Protein AF-A0A9W8HW62-F1 (afdb_monomer_lite)

Sequence (170 aa):
RRRWINSTIHNLLELLLVRDLCGTFCCSMHFLVLMDLLGNVILPSSVVFCYYLIVARCFGEPVALPLLLMALTFVLQGAMILVTTQRIGYIYWMLIYILAIPVWNLLMPLYAFWRFDDFSWGRTRPSDPALSKAAFITDDERLALEPIPLKRWRDWVRGNPAGLPPQPQS

Organism: NCBI:txid2761395

Radius of gyration: 28.01 Å; chains: 1; bounding box: 45×55×81 Å

Foldseek 3Di:
DLVVVLVLLVVLVVVLVDPPFDDDPPGTPNVVSVVVNVVVVVLQVVVVVLVVLVVCVVVPDPSVVVNVVVVVVVVVVVVVVVVVDPDPVVVVVVVVVVVCVCVVRHVVVVVSVVCVPVCVVVCPDDPPPVCVVVPPCPVVNVVVPDPPPPQDPVNVCVVCVPPDDDDDDD

Structure (mmCIF, N/CA/C/O backbone):
data_AF-A0A9W8HW62-F1
#
_entry.id   AF-A0A9W8HW62-F1
#
loop_
_atom_site.group_PDB
_atom_site.id
_atom_site.type_symbol
_atom_site.label_atom_id
_atom_site.label_alt_id
_atom_site.label_comp_id
_atom_site.label_asym_id
_atom_site.label_entity_id
_atom_site.label_seq_id
_atom_site.pdbx_PDB_ins_code
_atom_site.Cartn_x
_atom_site.Cartn_y
_atom_site.Cartn_z
_atom_site.occupancy
_atom_site.B_iso_or_equiv
_atom_site.auth_seq_id
_atom_site.auth_comp_id
_atom_site.auth_asym_id
_atom_site.auth_atom_id
_atom_site.pdbx_PDB_model_num
ATOM 1 N N . ARG A 1 1 ? -3.350 -4.838 -16.556 1.00 58.00 1 ARG A N 1
ATOM 2 C CA . ARG A 1 1 ? -3.088 -4.392 -15.165 1.00 58.00 1 ARG A CA 1
ATOM 3 C C . ARG A 1 1 ? -2.334 -5.444 -14.333 1.00 58.00 1 ARG A C 1
ATOM 5 O O . ARG A 1 1 ? -1.263 -5.130 -13.858 1.00 58.00 1 ARG A O 1
ATOM 12 N N . ARG A 1 2 ? -2.769 -6.715 -14.274 1.00 55.25 2 ARG A N 1
ATOM 13 C CA . ARG A 1 2 ? -2.006 -7.805 -13.607 1.00 55.25 2 ARG A CA 1
ATOM 14 C C . ARG A 1 2 ? -0.559 -7.995 -14.113 1.00 55.25 2 ARG A C 1
ATOM 16 O O . ARG A 1 2 ? 0.347 -8.222 -13.328 1.00 55.25 2 ARG A O 1
ATOM 23 N N . ARG A 1 3 ? -0.335 -7.828 -15.422 1.00 64.69 3 ARG A N 1
ATOM 24 C CA . ARG A 1 3 ? 0.986 -7.967 -16.061 1.00 64.69 3 ARG A CA 1
ATOM 25 C C . ARG A 1 3 ? 2.056 -7.002 -15.565 1.00 64.69 3 ARG A C 1
ATOM 27 O O . ARG A 1 3 ? 3.190 -7.423 -15.419 1.00 64.69 3 ARG A O 1
ATOM 34 N N . TRP A 1 4 ? 1.718 -5.728 -15.351 1.00 58.12 4 TRP A N 1
ATOM 35 C CA . TRP A 1 4 ? 2.734 -4.756 -14.946 1.00 58.12 4 TRP A CA 1
ATOM 36 C C . TRP A 1 4 ? 3.163 -4.997 -13.507 1.00 58.12 4 TRP A C 1
ATOM 38 O O . TRP A 1 4 ? 4.345 -4.914 -13.257 1.00 58.12 4 TRP A O 1
ATOM 48 N N . ILE A 1 5 ? 2.257 -5.420 -12.617 1.00 66.25 5 ILE A N 1
ATOM 49 C CA . ILE A 1 5 ? 2.599 -5.785 -11.232 1.00 66.25 5 ILE A CA 1
ATOM 50 C C . ILE A 1 5 ? 3.569 -6.973 -11.210 1.00 66.25 5 ILE A C 1
ATOM 52 O O . ILE A 1 5 ? 4.606 -6.902 -10.557 1.00 66.25 5 ILE A O 1
ATOM 56 N N . ASN A 1 6 ? 3.274 -8.038 -11.969 1.00 67.06 6 ASN A N 1
ATOM 57 C CA . ASN A 1 6 ? 4.187 -9.181 -12.063 1.00 67.06 6 ASN A CA 1
ATOM 58 C C . ASN A 1 6 ? 5.535 -8.771 -12.682 1.00 67.06 6 ASN A C 1
ATOM 60 O O . ASN A 1 6 ? 6.592 -9.153 -12.194 1.00 67.06 6 ASN A O 1
ATOM 64 N N . SER A 1 7 ? 5.504 -7.916 -13.709 1.00 71.38 7 SER A N 1
ATOM 65 C CA . SER A 1 7 ? 6.720 -7.381 -14.318 1.00 71.38 7 SER A CA 1
ATOM 66 C C . SER A 1 7 ? 7.495 -6.457 -13.376 1.00 71.38 7 SER A C 1
ATOM 68 O O . SER A 1 7 ? 8.707 -6.446 -13.471 1.00 71.38 7 SER A O 1
ATOM 70 N N . THR A 1 8 ? 6.853 -5.714 -12.464 1.00 74.50 8 THR A N 1
ATOM 71 C CA . THR A 1 8 ? 7.522 -4.869 -11.460 1.00 74.50 8 THR A CA 1
ATOM 72 C C . THR A 1 8 ? 8.266 -5.735 -10.452 1.00 74.50 8 THR A C 1
ATOM 74 O O . THR A 1 8 ? 9.446 -5.501 -10.230 1.00 74.50 8 THR A O 1
ATOM 77 N N . ILE A 1 9 ? 7.623 -6.765 -9.892 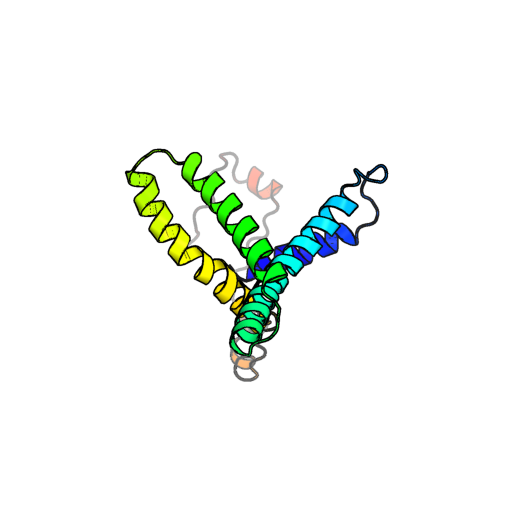1.00 76.75 9 ILE A N 1
ATOM 78 C CA . ILE A 1 9 ? 8.274 -7.664 -8.926 1.00 76.75 9 ILE A CA 1
ATOM 79 C C . ILE A 1 9 ? 9.414 -8.434 -9.600 1.00 76.75 9 ILE A C 1
ATOM 81 O O . ILE A 1 9 ? 10.519 -8.456 -9.069 1.00 76.75 9 ILE A O 1
ATOM 85 N N . HIS A 1 10 ? 9.178 -9.004 -10.786 1.00 76.06 10 HIS A N 1
ATOM 86 C CA . HIS A 1 10 ? 10.213 -9.714 -11.541 1.00 76.06 10 HIS A CA 1
ATOM 87 C C . HIS A 1 10 ? 11.377 -8.790 -11.928 1.00 76.06 10 HIS A C 1
ATOM 89 O O . HIS A 1 10 ? 12.528 -9.162 -11.755 1.00 76.06 10 HIS A O 1
ATOM 95 N N . ASN A 1 11 ? 11.094 -7.570 -12.393 1.00 80.62 11 ASN A N 1
ATOM 96 C CA . ASN A 1 11 ? 12.116 -6.592 -12.775 1.00 80.62 11 ASN A CA 1
ATOM 97 C C . ASN A 1 11 ? 12.928 -6.099 -11.572 1.00 80.62 11 ASN A C 1
ATOM 99 O O . ASN A 1 11 ? 14.147 -6.024 -11.647 1.00 80.62 11 ASN A O 1
ATOM 103 N N . LEU A 1 12 ? 12.277 -5.778 -10.450 1.00 79.62 12 LEU A N 1
ATOM 104 C CA . LEU A 1 12 ? 12.979 -5.367 -9.231 1.00 79.62 12 LEU A CA 1
ATOM 105 C C . LEU A 1 12 ? 13.813 -6.519 -8.654 1.00 79.62 12 LEU A C 1
ATOM 107 O O . LEU A 1 12 ? 14.926 -6.284 -8.190 1.00 79.62 12 LEU A O 1
ATOM 111 N N . LEU A 1 13 ? 13.317 -7.759 -8.727 1.00 79.44 13 LEU A N 1
ATOM 112 C CA . LEU A 1 13 ? 14.057 -8.946 -8.301 1.00 79.44 13 LEU A CA 1
ATOM 113 C C . LEU A 1 13 ? 15.265 -9.219 -9.207 1.00 79.44 13 LEU A C 1
ATOM 115 O O . LEU A 1 13 ? 16.346 -9.503 -8.702 1.00 79.44 13 LEU A O 1
ATOM 119 N N . GLU A 1 14 ? 15.105 -9.094 -10.524 1.00 81.75 14 GLU A N 1
ATOM 120 C CA . GLU A 1 14 ? 16.187 -9.241 -11.503 1.00 81.75 14 GLU A CA 1
ATOM 121 C C . GLU A 1 14 ? 17.271 -8.172 -11.294 1.00 81.75 14 GLU A C 1
ATOM 123 O O . GLU A 1 14 ? 18.453 -8.503 -11.206 1.00 81.75 14 GLU A O 1
ATOM 128 N N . LEU A 1 15 ? 16.878 -6.911 -11.080 1.00 77.25 15 LEU A N 1
ATOM 129 C CA . LEU A 1 15 ? 17.791 -5.810 -10.745 1.00 77.25 15 LEU A CA 1
ATOM 130 C C . LEU A 1 15 ? 18.509 -6.008 -9.401 1.00 77.25 15 LEU A C 1
ATOM 132 O O . LEU A 1 15 ? 19.655 -5.588 -9.251 1.00 77.25 15 LEU A O 1
ATOM 136 N N . LEU A 1 16 ? 17.862 -6.660 -8.431 1.00 78.50 16 LEU A N 1
ATOM 137 C CA . LEU A 1 16 ? 18.476 -7.016 -7.152 1.00 78.50 16 LEU A CA 1
ATOM 138 C C . LEU A 1 16 ? 19.505 -8.150 -7.295 1.00 78.50 16 LEU A C 1
ATOM 140 O O . LEU A 1 16 ? 20.490 -8.181 -6.559 1.00 78.50 16 LEU A O 1
ATOM 144 N N . LEU A 1 17 ? 19.290 -9.067 -8.242 1.00 77.94 17 LEU A N 1
ATOM 145 C CA . LEU A 1 17 ? 20.146 -10.233 -8.484 1.00 77.94 17 LEU A CA 1
ATOM 146 C C . LEU A 1 17 ? 21.374 -9.913 -9.357 1.00 77.94 17 LEU A C 1
ATOM 148 O O . LEU A 1 17 ? 22.384 -10.617 -9.280 1.00 77.94 17 LEU A O 1
ATOM 152 N N . VAL A 1 18 ? 21.322 -8.841 -10.155 1.00 81.69 18 VAL A N 1
ATOM 153 C CA . VAL A 1 18 ? 22.466 -8.339 -10.933 1.00 81.69 18 VAL A CA 1
ATOM 154 C C . VAL A 1 18 ? 23.499 -7.712 -9.993 1.00 81.69 18 VAL A C 1
ATOM 156 O O . VAL A 1 18 ? 23.224 -6.726 -9.321 1.00 81.69 18 VAL A O 1
ATOM 159 N N . ARG A 1 19 ? 24.714 -8.272 -9.950 1.00 60.22 19 ARG A N 1
ATOM 160 C CA . ARG A 1 19 ? 25.783 -7.889 -9.001 1.00 60.22 19 ARG A CA 1
ATOM 161 C C . ARG A 1 19 ? 26.616 -6.667 -9.414 1.00 60.22 19 ARG A C 1
ATOM 163 O O . ARG A 1 19 ? 27.395 -6.189 -8.598 1.00 60.22 19 ARG A O 1
ATOM 170 N N . ASP A 1 20 ? 26.420 -6.138 -10.622 1.00 66.44 20 ASP A N 1
ATOM 171 C CA . ASP A 1 20 ? 27.255 -5.078 -11.214 1.00 66.44 20 ASP A CA 1
ATOM 172 C C . ASP A 1 20 ? 26.632 -3.668 -11.134 1.00 66.44 20 ASP A C 1
ATOM 174 O O . ASP A 1 20 ? 26.751 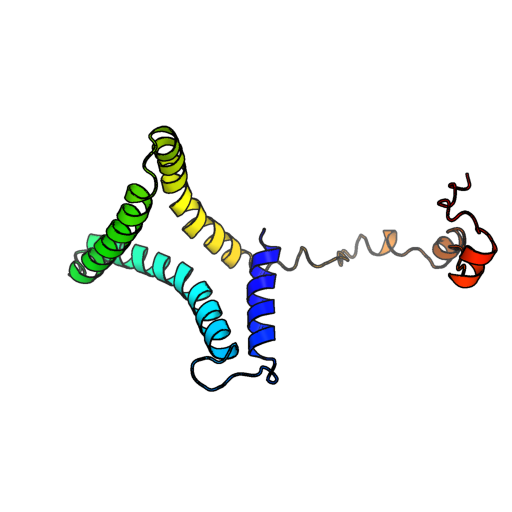-2.879 -12.072 1.00 66.44 20 ASP A O 1
ATOM 178 N N . LEU A 1 21 ? 25.953 -3.311 -10.035 1.00 67.25 21 LEU A N 1
ATOM 179 C CA . LEU A 1 21 ? 25.540 -1.912 -9.831 1.00 67.25 21 LEU A CA 1
ATOM 180 C C . LEU A 1 21 ? 26.590 -1.159 -9.012 1.00 67.25 21 LEU A C 1
ATOM 182 O O . LEU A 1 21 ? 27.064 -1.613 -7.971 1.00 67.25 21 LEU A O 1
ATOM 186 N N . CYS A 1 22 ? 26.922 0.039 -9.487 1.00 68.06 22 CYS A N 1
ATOM 187 C CA . CYS A 1 22 ? 27.798 0.965 -8.788 1.00 68.06 22 CYS A CA 1
ATOM 188 C C . CYS A 1 22 ? 27.061 1.563 -7.581 1.00 68.06 22 CYS A C 1
ATOM 190 O O . CYS A 1 22 ? 26.015 2.195 -7.735 1.00 68.06 22 CYS A O 1
ATOM 192 N N . GLY A 1 23 ? 27.602 1.380 -6.376 1.00 63.53 23 GLY A N 1
ATOM 193 C CA . GLY A 1 23 ? 27.028 1.965 -5.170 1.00 63.53 23 GLY A CA 1
ATOM 194 C C . GLY A 1 23 ? 27.934 1.835 -3.951 1.00 63.53 23 GLY A C 1
ATOM 195 O O . GLY A 1 23 ? 28.363 0.742 -3.590 1.00 63.53 23 GLY A O 1
ATOM 196 N N . THR A 1 24 ? 28.207 2.956 -3.287 1.00 63.56 24 THR A N 1
ATOM 197 C CA . THR A 1 24 ? 28.890 3.005 -1.991 1.00 63.56 24 THR A CA 1
ATOM 198 C C . THR A 1 24 ? 27.885 2.739 -0.861 1.00 63.56 24 THR A C 1
ATOM 200 O O . THR A 1 24 ? 27.013 3.555 -0.572 1.00 63.56 24 THR A O 1
ATOM 203 N N . PHE A 1 25 ? 28.005 1.576 -0.214 1.00 63.12 25 PHE A N 1
ATOM 204 C CA . PHE A 1 25 ? 27.328 1.197 1.040 1.00 63.12 25 PHE A CA 1
ATOM 205 C C . PHE A 1 25 ? 25.833 1.615 1.148 1.00 63.12 25 PHE A C 1
ATOM 207 O O . PHE A 1 25 ? 25.014 1.121 0.375 1.00 63.12 25 PHE A O 1
ATOM 214 N N . CYS A 1 26 ? 25.456 2.504 2.086 1.00 57.38 26 CYS A N 1
ATOM 215 C CA . CYS A 1 26 ? 24.061 2.881 2.398 1.00 57.38 26 CYS A CA 1
ATOM 216 C C . CYS A 1 26 ? 23.318 3.640 1.288 1.00 57.38 26 CYS A C 1
ATOM 218 O O . CYS A 1 26 ? 22.092 3.701 1.318 1.00 57.38 26 CYS A O 1
ATOM 220 N N . CYS A 1 27 ? 24.034 4.217 0.323 1.00 64.75 27 CYS A N 1
ATOM 221 C CA . CYS A 1 27 ? 23.434 4.896 -0.827 1.00 64.75 27 CYS A CA 1
ATOM 222 C C . CYS A 1 27 ? 23.503 4.025 -2.088 1.00 64.75 27 CYS A C 1
ATOM 224 O O . CYS A 1 27 ? 23.407 4.538 -3.202 1.00 64.75 27 CYS A O 1
ATOM 226 N N . SER A 1 28 ? 23.710 2.713 -1.931 1.00 79.88 28 SER A N 1
ATOM 227 C CA . SER A 1 28 ? 23.702 1.798 -3.062 1.00 79.88 28 SER A CA 1
ATOM 228 C C . SER A 1 28 ? 22.296 1.671 -3.635 1.00 79.88 28 SER A C 1
ATOM 230 O O . SER A 1 28 ? 21.315 1.466 -2.913 1.00 79.88 28 SER A O 1
ATOM 232 N N . MET A 1 29 ? 22.216 1.735 -4.960 1.00 81.00 29 MET A N 1
ATOM 233 C CA . MET A 1 29 ? 20.989 1.506 -5.714 1.00 81.00 29 MET A CA 1
ATOM 234 C C . MET A 1 29 ? 20.354 0.150 -5.358 1.00 81.00 29 MET A C 1
ATOM 236 O O . MET A 1 29 ? 19.133 0.049 -5.297 1.00 81.00 29 MET A O 1
ATOM 240 N N . HIS A 1 30 ? 21.157 -0.860 -4.998 1.00 79.56 30 HIS A N 1
ATOM 241 C CA . HIS A 1 30 ? 20.660 -2.153 -4.514 1.00 79.56 30 HIS A CA 1
ATOM 242 C C . HIS A 1 30 ? 19.888 -2.079 -3.195 1.00 79.56 30 HIS A C 1
ATOM 244 O O . HIS A 1 30 ? 18.887 -2.776 -3.048 1.00 79.56 30 HIS A O 1
ATOM 250 N N . PHE A 1 31 ? 20.316 -1.249 -2.238 1.00 81.19 31 PHE A N 1
ATOM 251 C CA . PHE A 1 31 ? 19.625 -1.118 -0.949 1.00 81.19 31 PHE A CA 1
ATOM 252 C C . PHE A 1 31 ? 18.265 -0.432 -1.117 1.00 81.19 31 PHE A C 1
ATOM 254 O O . PHE A 1 31 ? 17.276 -0.866 -0.527 1.00 81.19 31 PHE A O 1
ATOM 261 N N . LEU A 1 32 ? 18.199 0.591 -1.975 1.00 84.19 32 LEU A N 1
ATOM 262 C CA . LEU A 1 32 ? 16.943 1.256 -2.325 1.00 84.19 32 LEU A CA 1
ATOM 263 C C . LEU A 1 32 ? 15.983 0.299 -3.045 1.00 84.19 32 LEU A C 1
ATOM 265 O O . LEU A 1 32 ? 14.810 0.248 -2.687 1.00 84.19 32 LEU A O 1
ATOM 269 N N . VAL A 1 33 ? 16.480 -0.506 -3.993 1.00 84.94 33 VAL A N 1
ATOM 270 C CA . VAL A 1 33 ? 15.677 -1.526 -4.696 1.00 84.94 33 VAL A CA 1
ATOM 271 C C . VAL A 1 33 ? 15.177 -2.612 -3.734 1.00 84.94 33 VAL A C 1
ATOM 273 O O . VAL A 1 33 ? 14.019 -3.015 -3.824 1.00 84.94 33 VAL A O 1
ATOM 276 N N . LEU A 1 34 ? 15.998 -3.052 -2.773 1.00 83.56 34 LEU A N 1
ATOM 277 C CA . LEU A 1 34 ? 15.571 -3.992 -1.729 1.00 83.56 34 LEU A CA 1
ATOM 278 C C . LEU A 1 34 ? 14.474 -3.392 -0.838 1.00 83.56 34 LEU A C 1
ATOM 280 O O . LEU A 1 34 ? 13.473 -4.057 -0.575 1.00 83.56 34 LEU A O 1
ATOM 284 N N . MET A 1 35 ? 14.646 -2.152 -0.372 1.00 86.00 35 MET A N 1
ATOM 285 C CA . MET A 1 35 ? 13.638 -1.459 0.439 1.00 86.00 35 MET A CA 1
ATOM 286 C C . MET A 1 35 ? 12.325 -1.258 -0.320 1.00 86.00 35 MET A C 1
ATOM 288 O O . MET A 1 35 ? 11.257 -1.427 0.263 1.00 86.00 35 MET A O 1
ATOM 292 N N . ASP A 1 36 ? 12.391 -0.970 -1.619 1.00 85.69 36 ASP A N 1
ATOM 293 C CA . ASP A 1 36 ? 11.209 -0.842 -2.471 1.00 85.69 36 ASP A CA 1
ATOM 294 C C . ASP A 1 36 ? 10.496 -2.193 -2.669 1.00 85.69 36 ASP A C 1
ATOM 296 O O . ASP A 1 36 ? 9.270 -2.291 -2.553 1.00 85.69 36 ASP A O 1
ATOM 300 N N . LEU A 1 37 ? 11.251 -3.281 -2.863 1.00 84.50 37 LEU A N 1
ATOM 301 C CA . LEU A 1 37 ? 10.689 -4.633 -2.923 1.00 84.50 37 LEU A CA 1
ATOM 302 C C . LEU A 1 37 ? 10.002 -5.015 -1.601 1.00 84.50 37 LEU A C 1
ATOM 304 O O . LEU A 1 37 ? 8.877 -5.519 -1.612 1.00 84.50 37 LEU A O 1
ATOM 308 N N . LEU A 1 38 ? 10.644 -4.731 -0.463 1.00 85.88 38 LEU A N 1
ATOM 309 C CA . LEU A 1 38 ? 10.061 -4.943 0.863 1.00 85.88 38 LEU A CA 1
ATOM 310 C C . LEU A 1 38 ? 8.801 -4.094 1.060 1.00 85.88 38 LEU A C 1
ATOM 312 O O . LEU A 1 38 ? 7.795 -4.616 1.533 1.00 85.88 38 LEU A O 1
ATOM 316 N N . GLY A 1 39 ? 8.809 -2.825 0.647 1.00 83.75 39 GLY A N 1
ATOM 317 C CA . GLY A 1 39 ? 7.650 -1.933 0.723 1.00 83.75 39 GLY A CA 1
ATOM 318 C C . GLY A 1 39 ? 6.425 -2.485 -0.011 1.00 83.75 39 GLY A C 1
ATOM 319 O O . GLY A 1 39 ? 5.317 -2.471 0.532 1.00 83.75 39 GLY A O 1
ATOM 320 N N . ASN A 1 40 ? 6.629 -3.069 -1.194 1.00 82.38 40 ASN A N 1
ATOM 321 C CA . ASN A 1 40 ? 5.561 -3.700 -1.974 1.00 82.38 40 ASN A CA 1
ATOM 322 C C . ASN A 1 40 ? 4.952 -4.940 -1.292 1.00 82.38 40 ASN A C 1
ATOM 324 O O . ASN A 1 40 ? 3.771 -5.227 -1.492 1.00 82.38 40 ASN A O 1
ATOM 328 N N . VAL A 1 41 ? 5.721 -5.658 -0.468 1.00 81.62 41 VAL A N 1
ATOM 329 C CA . VAL A 1 41 ? 5.236 -6.811 0.318 1.00 81.62 41 VAL A CA 1
ATOM 330 C C . VAL A 1 41 ? 4.618 -6.371 1.648 1.00 81.62 41 VAL A C 1
ATOM 332 O O . VAL A 1 41 ? 3.632 -6.951 2.109 1.00 81.62 41 VAL A O 1
ATOM 335 N N . ILE A 1 42 ? 5.165 -5.325 2.266 1.00 85.75 42 ILE A N 1
ATOM 336 C CA . ILE A 1 42 ? 4.689 -4.804 3.549 1.00 85.75 42 ILE A CA 1
ATOM 337 C C . ILE A 1 42 ? 3.295 -4.196 3.396 1.00 85.75 42 ILE A C 1
ATOM 339 O O . ILE A 1 42 ? 2.452 -4.453 4.250 1.00 85.75 42 ILE A O 1
ATOM 343 N N . LEU A 1 43 ? 3.011 -3.468 2.308 1.00 79.06 43 LEU A N 1
ATOM 344 C CA . LEU A 1 43 ? 1.699 -2.842 2.086 1.00 79.06 43 LEU A CA 1
ATOM 345 C C . LEU A 1 43 ? 0.508 -3.815 2.242 1.00 79.06 43 LEU A C 1
ATOM 347 O O . LEU A 1 43 ? -0.358 -3.549 3.078 1.00 79.06 43 LEU A O 1
ATOM 351 N N . PRO A 1 44 ? 0.428 -4.944 1.505 1.00 79.19 44 PRO A N 1
ATOM 352 C CA . PRO A 1 44 ? -0.668 -5.899 1.673 1.00 79.19 44 PRO A CA 1
ATOM 353 C C . PRO A 1 44 ? -0.641 -6.589 3.046 1.00 79.19 44 PRO A C 1
ATOM 355 O O . PRO A 1 44 ? -1.701 -6.855 3.613 1.00 79.19 44 PRO A O 1
ATOM 358 N N . SER A 1 45 ? 0.545 -6.824 3.619 1.00 83.19 45 SER A N 1
ATOM 359 C CA . SER A 1 45 ? 0.698 -7.401 4.963 1.00 83.19 45 SER A CA 1
ATOM 360 C C . SER A 1 45 ? 0.120 -6.491 6.059 1.00 83.19 45 SER A C 1
ATOM 362 O O . SER A 1 45 ? -0.633 -6.943 6.925 1.00 83.19 45 SER A O 1
ATOM 364 N N . SER A 1 46 ? 0.379 -5.181 5.984 1.00 84.12 46 SER A N 1
ATOM 365 C CA . SER A 1 46 ? -0.154 -4.191 6.926 1.00 84.12 46 SER A CA 1
ATOM 366 C C . SER A 1 46 ? -1.684 -4.146 6.923 1.00 84.12 46 SER A C 1
ATOM 368 O O . SER A 1 46 ? -2.294 -3.977 7.977 1.00 84.12 46 SER A O 1
ATOM 370 N N . VAL A 1 47 ? -2.321 -4.348 5.765 1.00 82.50 47 VAL A N 1
ATOM 371 C CA . VAL A 1 47 ? -3.788 -4.383 5.660 1.00 82.50 47 VAL A CA 1
ATOM 372 C C . VAL A 1 47 ? -4.375 -5.615 6.362 1.00 82.50 47 VAL A C 1
ATOM 374 O O . VAL A 1 47 ? -5.378 -5.497 7.067 1.00 82.50 47 VAL A O 1
ATOM 377 N N . VAL A 1 48 ? -3.733 -6.782 6.240 1.00 85.12 48 VAL A N 1
ATOM 378 C CA . VAL A 1 48 ? -4.148 -8.002 6.959 1.00 85.12 48 VAL A CA 1
ATOM 379 C C . VAL A 1 48 ? -4.015 -7.813 8.472 1.00 85.12 48 VAL A C 1
ATOM 381 O O . VAL A 1 48 ? -4.937 -8.142 9.220 1.00 85.12 48 VAL A O 1
ATOM 384 N N . PHE A 1 49 ? -2.905 -7.228 8.926 1.00 84.50 49 PHE A N 1
ATOM 385 C CA . PHE A 1 49 ? -2.683 -6.943 10.344 1.00 84.50 49 PHE A CA 1
ATOM 386 C C . PHE A 1 49 ? -3.699 -5.938 10.908 1.00 84.50 49 PHE A C 1
ATOM 388 O O . PHE A 1 49 ? -4.215 -6.127 12.010 1.00 84.50 49 PHE A O 1
ATOM 395 N N . CYS A 1 50 ? -4.051 -4.912 10.129 1.00 85.50 50 CYS A N 1
ATOM 396 C CA . CYS A 1 50 ? -5.105 -3.959 10.472 1.00 85.50 50 CYS A CA 1
ATOM 397 C C . CYS A 1 50 ? -6.444 -4.670 10.731 1.00 85.50 50 CYS A C 1
ATOM 399 O O . CYS A 1 50 ? -7.065 -4.461 11.774 1.00 85.50 50 CYS A O 1
ATOM 401 N N . TYR A 1 51 ? -6.851 -5.575 9.834 1.00 86.19 51 TYR A N 1
ATOM 402 C CA . TYR A 1 51 ? -8.078 -6.355 10.008 1.00 86.19 51 TYR A CA 1
ATOM 403 C C . TYR A 1 51 ? -8.015 -7.274 11.236 1.00 86.19 51 TYR A C 1
ATOM 405 O O . TYR A 1 51 ? -8.961 -7.321 12.023 1.00 86.19 51 TYR A O 1
ATOM 413 N N . TYR A 1 52 ? -6.881 -7.949 11.447 1.00 87.81 52 TYR A N 1
ATOM 414 C CA . TYR A 1 52 ? -6.667 -8.806 12.614 1.00 87.81 52 TYR A CA 1
ATOM 415 C C . TYR A 1 52 ? -6.838 -8.044 13.937 1.00 87.81 52 TYR A C 1
ATOM 417 O O . TYR A 1 52 ? -7.553 -8.511 14.822 1.00 87.81 52 TYR A O 1
ATOM 425 N N . LEU A 1 53 ? -6.246 -6.852 14.068 1.00 87.00 53 LEU A N 1
ATOM 426 C CA . LEU A 1 53 ? -6.363 -6.042 15.285 1.00 87.00 53 LEU A CA 1
ATOM 427 C C . LEU A 1 53 ? -7.796 -5.562 15.549 1.00 87.00 53 LEU A C 1
ATOM 429 O O . LEU A 1 53 ? -8.211 -5.500 16.706 1.00 87.00 53 LEU A O 1
ATOM 433 N N . ILE A 1 54 ? -8.561 -5.250 14.499 1.00 86.12 54 ILE A N 1
ATOM 434 C CA . ILE A 1 54 ? -9.980 -4.884 14.626 1.00 86.12 54 ILE A CA 1
ATOM 435 C C . ILE A 1 54 ? -10.778 -6.072 15.173 1.00 86.12 54 ILE A C 1
ATOM 437 O O . ILE A 1 54 ? -11.527 -5.920 16.139 1.00 86.12 54 ILE A O 1
ATOM 441 N N . VAL A 1 55 ? -10.576 -7.263 14.605 1.00 87.94 55 VAL A N 1
ATOM 442 C CA . VAL A 1 55 ? -11.248 -8.492 15.049 1.00 87.94 55 VAL A CA 1
ATOM 443 C C . VAL A 1 55 ? -10.849 -8.849 16.486 1.00 87.94 55 VAL A C 1
ATOM 445 O O . VAL A 1 55 ? -11.723 -9.081 17.319 1.00 87.94 55 VAL A O 1
ATOM 448 N N . ALA A 1 56 ? -9.557 -8.808 16.821 1.00 86.38 56 ALA A N 1
ATOM 449 C CA . ALA A 1 56 ? -9.068 -9.048 18.181 1.00 86.38 56 ALA A CA 1
ATOM 450 C C . ALA A 1 56 ? -9.662 -8.053 19.195 1.00 86.38 56 ALA A C 1
ATOM 452 O O . ALA A 1 56 ? -10.056 -8.441 20.297 1.00 86.38 56 ALA A O 1
ATOM 453 N N . ARG A 1 57 ? -9.822 -6.779 18.807 1.00 86.38 57 ARG A N 1
ATOM 454 C CA . ARG A 1 57 ? -10.479 -5.771 19.650 1.00 86.38 57 ARG A CA 1
ATOM 455 C C . ARG A 1 57 ? -11.951 -6.096 19.904 1.00 86.38 57 ARG A C 1
ATOM 457 O O . ARG A 1 57 ? -12.416 -5.867 21.024 1.00 86.38 57 ARG A O 1
ATOM 464 N N . CYS A 1 58 ? -12.664 -6.614 18.900 1.00 86.50 58 CYS A N 1
ATOM 465 C CA . CYS A 1 58 ? -14.053 -7.064 19.034 1.00 86.50 58 CYS A CA 1
ATOM 466 C C . CYS A 1 58 ? -14.195 -8.255 19.993 1.00 86.50 58 CYS A C 1
ATOM 468 O O . CYS A 1 58 ? -15.193 -8.331 20.703 1.00 86.50 58 CYS A O 1
ATOM 470 N N . PHE A 1 59 ? -13.192 -9.135 20.066 1.00 88.62 59 PHE A N 1
ATOM 471 C CA . PHE A 1 59 ? -13.155 -10.258 21.013 1.00 88.62 59 PHE A CA 1
ATOM 472 C C . PHE A 1 59 ? -12.712 -9.878 22.437 1.00 88.62 59 PHE A C 1
ATOM 474 O O . PHE A 1 59 ? -12.687 -10.734 23.315 1.00 88.62 59 PHE A O 1
ATOM 481 N N . GLY A 1 60 ? -12.422 -8.599 22.700 1.00 83.81 60 GLY A N 1
ATOM 482 C CA . GLY A 1 60 ? -12.132 -8.098 24.048 1.00 83.81 60 GLY A CA 1
ATOM 483 C C . GLY A 1 60 ? -10.653 -8.092 24.442 1.00 83.81 60 GLY A C 1
ATOM 484 O O . GLY A 1 60 ? -10.345 -7.742 25.578 1.00 83.81 60 GLY A O 1
ATOM 485 N N . GLU A 1 61 ? -9.738 -8.402 23.521 1.00 84.31 61 GLU A N 1
ATOM 486 C CA . GLU A 1 61 ? -8.295 -8.317 23.775 1.00 84.31 61 GLU A CA 1
ATOM 487 C C . GLU A 1 61 ? -7.848 -6.858 24.023 1.00 84.31 61 GLU A C 1
ATOM 489 O O . GLU A 1 61 ? -8.351 -5.932 23.363 1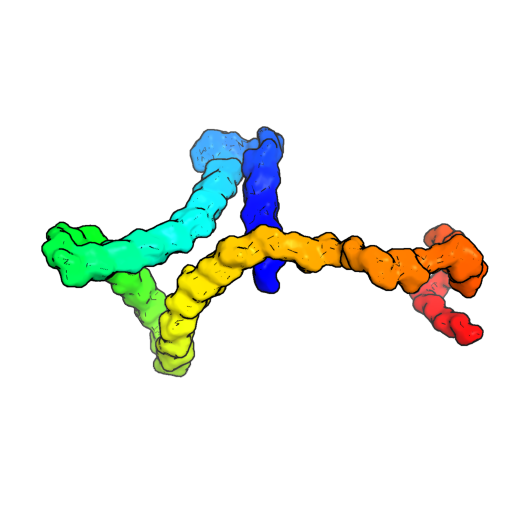.00 84.31 61 GLU A O 1
ATOM 494 N N . PRO A 1 62 ? -6.868 -6.606 24.918 1.00 82.75 62 PRO A N 1
ATOM 495 C CA . PRO A 1 62 ? -6.362 -5.269 25.237 1.00 82.75 62 PRO A CA 1
ATOM 496 C C . PRO A 1 62 ? -5.430 -4.702 24.143 1.00 82.75 62 PRO A C 1
ATOM 498 O O . PRO A 1 62 ? -4.365 -4.156 24.418 1.00 82.75 62 PRO A O 1
ATOM 501 N N . VAL A 1 63 ? -5.843 -4.766 22.876 1.00 86.00 63 VAL A N 1
ATOM 502 C CA . VAL A 1 63 ? -5.106 -4.254 21.700 1.00 86.00 63 VAL A CA 1
ATOM 503 C C . VAL A 1 63 ? -5.412 -2.781 21.383 1.00 86.00 63 VAL A C 1
ATOM 505 O O . VAL A 1 63 ? -5.279 -2.323 20.248 1.00 86.00 63 VAL A O 1
ATOM 508 N N . ALA A 1 64 ? -5.829 -2.004 22.387 1.00 81.81 64 ALA A N 1
ATOM 509 C CA . ALA A 1 64 ? -6.238 -0.611 22.202 1.00 81.81 64 ALA A CA 1
ATOM 510 C C . ALA A 1 64 ? -5.075 0.310 21.787 1.00 81.81 64 ALA A C 1
ATOM 512 O O . ALA A 1 64 ? -5.270 1.198 20.961 1.00 81.81 64 ALA A O 1
ATOM 513 N N . LEU A 1 65 ? -3.867 0.084 22.321 1.00 87.38 65 LEU A N 1
ATOM 514 C CA . LEU A 1 65 ? -2.702 0.928 22.040 1.00 87.38 65 LEU A CA 1
ATOM 515 C C . LEU A 1 65 ? -2.217 0.805 20.576 1.00 87.38 65 LEU A C 1
ATOM 517 O O . LEU A 1 65 ? -2.126 1.840 19.916 1.00 87.38 65 LEU A O 1
ATOM 521 N N . PRO A 1 66 ? -1.974 -0.399 20.011 1.00 87.00 66 PRO A N 1
ATOM 522 C CA . PRO A 1 66 ? -1.608 -0.535 18.597 1.00 87.00 66 PRO A CA 1
ATOM 523 C C . PRO A 1 66 ? -2.668 0.024 17.643 1.00 87.00 66 PRO A C 1
ATOM 525 O O . PRO A 1 66 ? -2.333 0.674 16.654 1.00 87.00 66 PRO A O 1
ATOM 528 N N . LEU A 1 67 ? -3.951 -0.184 17.955 1.00 86.25 67 LEU A N 1
ATOM 529 C CA . LEU A 1 67 ? -5.060 0.283 17.125 1.00 86.25 67 LEU A CA 1
ATOM 530 C C . LEU A 1 67 ? -5.176 1.816 17.134 1.00 86.25 67 LEU A C 1
ATOM 532 O O . LEU A 1 67 ? -5.407 2.417 16.086 1.00 86.25 67 LEU A O 1
ATOM 536 N N . LEU A 1 68 ? -4.937 2.457 18.284 1.00 89.12 68 LEU A N 1
ATOM 537 C CA . LEU A 1 68 ? -4.869 3.915 18.404 1.00 89.12 68 LEU A CA 1
ATOM 538 C C . LEU A 1 68 ? -3.696 4.501 17.604 1.00 89.12 68 LEU A C 1
ATOM 540 O O . LEU A 1 68 ? -3.883 5.466 16.865 1.00 89.12 68 LEU A O 1
ATOM 544 N N . LEU A 1 69 ? -2.499 3.918 17.725 1.00 89.44 69 LEU A N 1
ATOM 545 C CA . LEU A 1 69 ? -1.307 4.370 16.995 1.00 89.44 69 LEU A CA 1
ATOM 546 C C . LEU A 1 69 ? -1.492 4.241 15.473 1.00 89.44 69 LEU A C 1
ATOM 548 O O . LEU A 1 69 ? -1.105 5.131 14.709 1.00 89.44 69 LEU A O 1
ATOM 552 N N . MET A 1 70 ? -2.137 3.161 15.034 1.00 87.25 70 MET A N 1
ATOM 553 C CA . MET A 1 70 ? -2.472 2.941 13.630 1.00 87.25 70 MET A CA 1
ATOM 554 C C . MET A 1 70 ? -3.540 3.932 13.138 1.00 87.25 70 MET A C 1
ATOM 556 O O . MET A 1 70 ? -3.401 4.518 12.068 1.00 87.25 70 MET A O 1
ATOM 560 N N . ALA A 1 71 ? -4.579 4.194 13.936 1.00 87.56 71 ALA A N 1
ATOM 561 C CA . ALA A 1 71 ? -5.581 5.204 13.601 1.00 87.56 71 ALA A CA 1
ATOM 562 C C . ALA A 1 71 ? -4.959 6.607 13.483 1.00 87.56 71 ALA A C 1
ATOM 564 O O . ALA A 1 71 ? -5.243 7.327 12.527 1.00 87.56 71 ALA A O 1
ATOM 565 N N . LEU A 1 72 ? -4.063 6.977 14.404 1.00 92.38 72 LEU A N 1
ATOM 566 C CA . LEU A 1 72 ? -3.389 8.276 14.396 1.00 92.38 72 LEU A CA 1
ATOM 567 C C . LEU A 1 72 ? -2.532 8.479 13.139 1.00 92.38 72 LEU A C 1
ATOM 569 O O . LEU A 1 72 ? -2.568 9.551 12.539 1.00 92.38 72 LEU A O 1
ATOM 573 N N . THR A 1 73 ? -1.789 7.454 12.718 1.00 90.69 73 THR A N 1
ATOM 574 C CA . THR A 1 73 ? -0.943 7.525 11.515 1.00 90.69 73 THR A CA 1
ATOM 575 C C . THR A 1 73 ? -1.768 7.688 10.236 1.00 90.69 73 THR A C 1
ATOM 577 O O . THR A 1 73 ? -1.436 8.550 9.419 1.00 90.69 73 THR A O 1
ATOM 580 N N . PHE A 1 74 ? -2.885 6.967 10.087 1.00 86.25 74 PHE A N 1
ATOM 581 C CA . PHE A 1 74 ? -3.790 7.153 8.944 1.00 86.25 74 PHE A CA 1
ATOM 582 C C . PHE A 1 74 ? -4.498 8.513 8.952 1.00 86.25 74 PHE A C 1
ATOM 584 O O . PHE A 1 74 ? -4.597 9.160 7.908 1.00 86.25 74 PHE A O 1
ATOM 591 N N . VAL A 1 75 ? -4.966 8.977 10.117 1.00 87.38 75 VAL A N 1
ATOM 592 C CA . VAL A 1 75 ? -5.606 10.297 10.250 1.00 87.38 75 VAL A CA 1
ATOM 593 C C . VAL A 1 75 ? -4.620 11.409 9.902 1.00 87.38 75 VAL A C 1
ATOM 595 O O . VAL A 1 75 ? -4.983 12.334 9.178 1.00 87.38 75 VAL A O 1
ATOM 598 N N . LEU A 1 76 ? -3.368 11.303 10.351 1.00 89.75 76 LEU A N 1
ATOM 599 C CA . LEU A 1 76 ? -2.323 12.276 10.039 1.00 89.75 76 LEU A CA 1
ATOM 600 C C . LEU A 1 76 ? -2.018 12.327 8.533 1.00 89.75 76 LEU A C 1
ATOM 602 O O . LEU A 1 76 ? -1.937 13.413 7.959 1.00 89.75 76 LEU A O 1
ATOM 606 N N . GLN A 1 77 ? -1.905 11.166 7.879 1.00 87.25 77 GLN A N 1
ATOM 607 C CA . GLN A 1 77 ? -1.716 11.074 6.425 1.00 87.25 77 GLN A CA 1
ATOM 608 C C . GLN A 1 77 ? -2.905 11.673 5.657 1.00 87.25 77 GLN A C 1
ATOM 610 O O . GLN A 1 77 ? -2.710 12.458 4.728 1.00 87.25 77 GLN A O 1
ATOM 615 N N . GLY A 1 78 ? -4.139 11.365 6.070 1.00 83.25 78 GLY A N 1
ATOM 616 C CA . GLY A 1 78 ? -5.352 11.920 5.467 1.00 83.25 78 GLY A CA 1
ATOM 617 C C . GLY A 1 78 ? -5.478 13.433 5.662 1.00 83.25 78 GLY A C 1
ATOM 618 O O . GLY A 1 78 ? -5.835 14.151 4.726 1.00 83.25 78 GLY A O 1
ATOM 619 N N . ALA A 1 79 ? -5.122 13.936 6.845 1.00 86.12 79 ALA A N 1
ATOM 620 C CA . ALA A 1 79 ? -5.121 15.363 7.147 1.00 86.12 79 ALA A CA 1
ATOM 621 C C . ALA A 1 79 ? -4.122 16.133 6.267 1.00 86.12 79 ALA A C 1
ATOM 623 O O . ALA A 1 79 ? -4.459 17.199 5.753 1.00 86.12 79 ALA A O 1
ATOM 624 N N . MET A 1 80 ? -2.929 15.576 6.026 1.00 85.06 80 MET A N 1
ATOM 625 C CA . MET A 1 80 ? -1.916 16.188 5.155 1.00 85.06 80 MET A CA 1
ATOM 626 C C . MET A 1 80 ? -2.421 16.347 3.709 1.00 85.06 80 MET A C 1
ATOM 628 O O . MET A 1 80 ? -2.242 17.397 3.083 1.00 85.06 80 MET A O 1
ATOM 632 N N . ILE A 1 81 ? -3.137 15.341 3.202 1.00 82.75 81 ILE A N 1
ATOM 633 C CA . ILE A 1 81 ? -3.731 15.367 1.859 1.00 82.75 81 ILE A CA 1
ATOM 634 C C . ILE A 1 81 ? -4.875 16.393 1.780 1.00 82.75 81 ILE A C 1
ATOM 636 O O . ILE A 1 81 ? -4.954 17.165 0.819 1.00 82.75 81 ILE A O 1
ATOM 640 N N . LEU A 1 82 ? -5.737 16.441 2.802 1.00 79.00 82 LEU A N 1
ATOM 641 C CA . LEU A 1 82 ? -6.872 17.367 2.857 1.00 79.00 82 LEU A CA 1
ATOM 642 C C . LEU A 1 82 ? -6.421 18.833 2.922 1.00 79.00 82 LEU A C 1
ATOM 644 O O . LEU A 1 82 ? -6.964 19.672 2.208 1.00 79.00 82 LEU A O 1
ATOM 648 N N . VAL A 1 83 ? -5.403 19.143 3.731 1.00 84.25 83 VAL A N 1
ATOM 649 C CA . VAL A 1 83 ? -4.859 20.509 3.853 1.00 84.25 83 VAL A CA 1
ATOM 650 C C . VAL A 1 83 ? -4.246 20.988 2.533 1.00 84.25 83 VAL A C 1
ATOM 652 O O . VAL A 1 83 ? -4.362 22.163 2.189 1.00 84.25 83 VAL A O 1
ATOM 655 N N . THR A 1 84 ? -3.648 20.080 1.760 1.00 84.62 84 THR A N 1
ATOM 656 C CA . THR A 1 84 ? -3.024 20.400 0.466 1.00 84.62 84 THR A CA 1
ATOM 657 C C . THR A 1 84 ? -4.058 20.726 -0.626 1.00 84.62 84 THR A C 1
ATOM 659 O O . THR A 1 84 ? -3.778 21.483 -1.556 1.00 84.62 84 THR A O 1
ATOM 662 N N . THR A 1 85 ? -5.281 20.199 -0.531 1.00 76.81 85 THR A N 1
ATOM 663 C CA . THR A 1 85 ? -6.312 20.297 -1.580 1.00 76.81 85 THR A CA 1
ATOM 664 C C . THR A 1 85 ? -7.407 21.311 -1.225 1.00 76.81 85 THR A C 1
ATOM 666 O O . THR A 1 85 ? -8.556 20.979 -0.964 1.00 76.81 85 THR A O 1
ATOM 669 N N . GLN A 1 86 ? -7.074 22.604 -1.269 1.00 74.75 86 GLN A N 1
ATOM 670 C CA . GLN A 1 86 ? -7.946 23.685 -0.775 1.00 74.75 86 GLN A CA 1
ATOM 671 C C . GLN A 1 86 ? -9.117 24.119 -1.693 1.00 74.75 86 GLN A C 1
ATOM 673 O O . GLN A 1 86 ? -9.743 25.141 -1.411 1.00 74.75 86 GLN A O 1
ATOM 678 N N . ARG A 1 87 ? -9.465 23.406 -2.784 1.00 81.94 87 ARG A N 1
ATOM 679 C CA . ARG A 1 87 ? -10.679 23.753 -3.569 1.00 81.94 87 ARG A CA 1
ATOM 680 C C . ARG A 1 87 ? -11.826 22.778 -3.337 1.00 81.94 87 ARG A C 1
ATOM 682 O O . ARG A 1 87 ? -11.674 21.578 -3.534 1.00 81.94 87 ARG A O 1
ATOM 689 N N . ILE A 1 88 ? -13.014 23.327 -3.085 1.00 77.19 88 ILE A N 1
ATOM 690 C CA . ILE A 1 88 ? -14.258 22.596 -2.781 1.00 77.19 88 ILE A CA 1
ATOM 691 C C . ILE A 1 88 ? -14.612 21.547 -3.851 1.00 77.19 88 ILE A C 1
ATOM 693 O O . ILE A 1 88 ? -14.986 20.426 -3.515 1.00 77.19 88 ILE A O 1
ATOM 697 N N . GLY A 1 89 ? -14.426 21.864 -5.138 1.00 83.69 89 GLY A N 1
ATOM 698 C CA . GLY A 1 89 ? -14.655 20.904 -6.226 1.00 83.69 89 GLY A CA 1
ATOM 699 C C . GLY A 1 89 ? -13.719 19.689 -6.172 1.00 83.69 89 GLY A C 1
ATOM 700 O O . GLY A 1 89 ? -14.155 18.568 -6.422 1.00 83.69 89 GLY A O 1
ATOM 701 N N . TYR A 1 90 ? -12.456 19.884 -5.778 1.00 79.75 90 TYR A N 1
ATOM 702 C CA . TYR A 1 90 ? -11.515 18.779 -5.578 1.00 79.75 90 TYR A CA 1
ATOM 703 C C . TYR A 1 90 ? -11.827 17.987 -4.309 1.00 79.75 90 TYR A C 1
ATOM 705 O O . TYR A 1 90 ? -11.613 16.784 -4.313 1.00 79.75 90 TYR A O 1
ATOM 713 N N . ILE A 1 91 ? -12.397 18.605 -3.268 1.00 80.25 91 ILE A N 1
ATOM 714 C CA . ILE A 1 91 ? -12.802 17.900 -2.039 1.00 80.25 91 ILE A CA 1
ATOM 715 C C . ILE A 1 91 ? -13.911 16.876 -2.325 1.00 80.25 91 ILE A C 1
ATOM 717 O O . ILE A 1 91 ? -13.830 15.746 -1.849 1.00 80.25 91 ILE A O 1
ATOM 721 N N . TYR A 1 92 ? -14.909 17.222 -3.147 1.00 85.06 92 TYR A N 1
ATOM 722 C CA . TYR A 1 92 ? -15.957 16.276 -3.558 1.00 85.06 92 TYR A CA 1
ATOM 723 C C . TYR A 1 92 ? -15.379 15.065 -4.309 1.00 85.06 92 TYR A C 1
ATOM 725 O O . TYR A 1 92 ? -15.633 13.915 -3.946 1.00 85.06 92 TYR A O 1
ATOM 733 N N . TRP A 1 93 ? -14.542 15.319 -5.318 1.00 83.31 93 TRP A N 1
ATOM 734 C CA . TRP A 1 93 ? -13.870 14.255 -6.068 1.00 83.31 93 TRP A CA 1
ATOM 735 C C . TRP A 1 93 ? -12.891 13.453 -5.203 1.00 83.31 93 TRP A C 1
ATOM 737 O O . TRP A 1 93 ? -12.762 12.243 -5.380 1.00 83.31 93 TRP A O 1
ATOM 747 N N . MET A 1 94 ? -12.253 14.093 -4.225 1.00 80.31 94 MET A N 1
ATOM 748 C CA . MET A 1 94 ? -11.380 13.440 -3.257 1.00 80.31 94 MET A CA 1
ATOM 749 C C . MET A 1 94 ? -12.161 12.538 -2.298 1.00 80.31 94 MET A C 1
ATOM 751 O O . MET A 1 94 ? -11.653 11.487 -1.930 1.00 80.31 94 MET A O 1
ATOM 755 N N . LEU A 1 95 ? -13.399 12.874 -1.932 1.00 81.81 95 LEU A N 1
ATOM 756 C CA . LEU A 1 95 ? -14.233 12.007 -1.096 1.00 81.81 95 LEU A CA 1
ATOM 757 C C . LEU A 1 95 ? -14.638 10.726 -1.843 1.00 81.81 95 LEU A C 1
ATOM 759 O O . LEU A 1 95 ? -14.530 9.632 -1.288 1.00 81.81 95 LEU A O 1
ATOM 763 N N . ILE A 1 96 ? -15.000 10.843 -3.128 1.00 87.00 96 ILE A N 1
ATOM 764 C CA . ILE A 1 96 ? -15.203 9.684 -4.019 1.00 87.00 96 ILE A CA 1
ATOM 765 C C . ILE A 1 96 ? -13.913 8.858 -4.116 1.00 87.00 96 ILE A C 1
ATOM 767 O O . ILE A 1 96 ? -13.950 7.629 -4.033 1.00 87.00 96 ILE A O 1
ATOM 771 N N . TYR A 1 97 ? -12.763 9.525 -4.244 1.00 82.12 97 TYR A N 1
ATOM 772 C CA . TYR A 1 97 ? -11.462 8.867 -4.288 1.00 82.12 97 TYR A CA 1
ATOM 773 C C . TYR A 1 97 ? -11.152 8.109 -2.986 1.00 82.12 97 TYR A C 1
ATOM 775 O O . TYR A 1 97 ? -10.792 6.938 -3.049 1.00 82.12 97 TYR A O 1
ATOM 783 N N . ILE A 1 98 ? -11.370 8.714 -1.813 1.00 80.06 98 ILE A N 1
ATOM 784 C CA . ILE A 1 98 ? -11.162 8.089 -0.494 1.00 80.06 98 ILE A CA 1
ATOM 785 C C . ILE A 1 98 ? -12.041 6.849 -0.315 1.00 80.06 98 ILE A C 1
ATOM 787 O O . ILE A 1 98 ? -11.561 5.836 0.186 1.00 80.06 98 ILE A O 1
ATOM 791 N N . LEU A 1 99 ? -13.298 6.884 -0.762 1.00 82.75 99 LEU A N 1
ATOM 792 C CA . LEU A 1 99 ? -14.178 5.709 -0.730 1.00 82.75 99 LEU A CA 1
ATOM 793 C C . LEU A 1 99 ? -13.691 4.586 -1.654 1.00 82.75 99 LEU A C 1
ATOM 795 O O . LEU A 1 99 ? -13.909 3.408 -1.372 1.00 82.75 99 LEU A O 1
ATOM 799 N N . ALA A 1 100 ? -12.999 4.931 -2.739 1.00 82.06 100 ALA A N 1
ATOM 800 C CA . ALA A 1 100 ? -12.448 3.961 -3.670 1.00 82.06 100 ALA A CA 1
ATOM 801 C C . ALA A 1 100 ? -11.057 3.427 -3.257 1.00 82.06 100 ALA A C 1
ATOM 803 O O . ALA A 1 100 ? -10.693 2.319 -3.655 1.00 82.06 100 ALA A O 1
ATOM 804 N N . ILE A 1 101 ? -10.297 4.149 -2.419 1.00 79.56 101 ILE A N 1
ATOM 805 C CA . ILE A 1 101 ? -9.001 3.718 -1.848 1.00 79.56 101 ILE A CA 1
ATOM 806 C C . ILE A 1 101 ? -9.050 2.324 -1.196 1.00 79.56 101 ILE A C 1
ATOM 808 O O . ILE A 1 101 ? -8.173 1.522 -1.525 1.00 79.56 101 ILE A O 1
ATOM 812 N N . PRO A 1 102 ? -10.000 1.972 -0.304 1.00 71.88 102 PRO A N 1
ATOM 813 C CA . PRO A 1 102 ? -10.029 0.646 0.318 1.00 71.88 102 PRO A CA 1
ATOM 814 C C . PRO A 1 102 ? -10.296 -0.464 -0.703 1.00 71.88 102 PRO A C 1
ATOM 816 O O . PRO A 1 102 ? -9.698 -1.536 -0.621 1.00 71.88 102 PRO A O 1
ATOM 819 N N . VAL A 1 103 ? -11.114 -0.194 -1.726 1.00 77.19 103 VAL A N 1
ATOM 820 C CA . VAL A 1 103 ? -11.348 -1.131 -2.836 1.00 77.19 103 VAL A CA 1
ATOM 821 C C . VAL A 1 103 ? -10.064 -1.329 -3.647 1.00 77.19 103 VAL A C 1
ATOM 823 O O . VAL A 1 103 ? -9.697 -2.458 -3.977 1.00 77.19 103 VAL A O 1
ATOM 826 N N . TRP A 1 104 ? -9.335 -0.246 -3.920 1.00 71.50 104 TRP A N 1
ATOM 827 C CA . TRP A 1 104 ? -8.069 -0.296 -4.649 1.00 71.50 104 TRP A CA 1
ATOM 828 C C . TRP A 1 104 ? -6.916 -0.929 -3.856 1.00 71.50 104 TRP A C 1
ATOM 830 O O . TRP A 1 104 ? -6.071 -1.566 -4.479 1.00 71.50 104 TRP A O 1
ATOM 840 N N . ASN A 1 105 ? -6.875 -0.789 -2.526 1.00 73.31 105 ASN A N 1
ATOM 841 C CA . ASN A 1 105 ? -5.785 -1.301 -1.679 1.00 73.31 105 ASN A CA 1
ATOM 842 C C . ASN A 1 105 ? -6.016 -2.719 -1.148 1.00 73.31 105 ASN A C 1
ATOM 844 O O . ASN A 1 105 ? -5.049 -3.432 -0.907 1.00 73.31 105 ASN A O 1
ATOM 848 N N . LEU A 1 106 ? -7.266 -3.152 -0.973 1.00 68.00 106 LEU A N 1
ATOM 849 C CA . LEU A 1 106 ? -7.565 -4.496 -0.474 1.00 68.00 106 LEU A CA 1
ATOM 850 C C . LEU A 1 106 ? -7.925 -5.443 -1.621 1.00 68.00 106 LEU A C 1
ATOM 852 O O . LEU A 1 106 ? -7.313 -6.494 -1.790 1.00 68.00 106 LEU A O 1
ATOM 856 N N . LEU A 1 107 ? -8.914 -5.063 -2.433 1.00 71.19 107 LEU A N 1
ATOM 857 C CA . LEU A 1 107 ? -9.544 -5.982 -3.379 1.00 71.19 107 LEU A CA 1
ATOM 858 C C . LEU A 1 107 ? -8.620 -6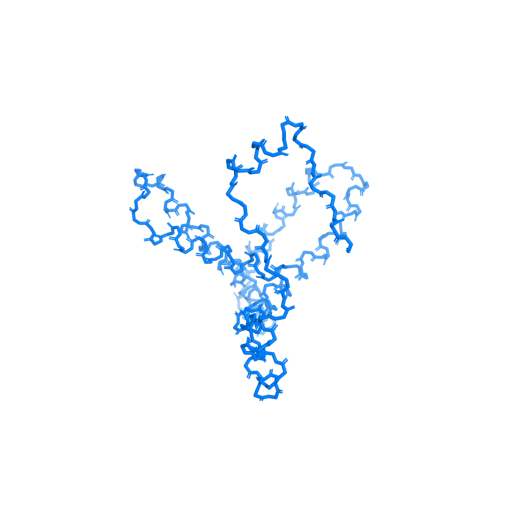.310 -4.552 1.00 71.19 107 LEU A C 1
ATOM 860 O O . LEU A 1 107 ? -8.522 -7.459 -4.974 1.00 71.19 107 LEU A O 1
ATOM 864 N N . MET A 1 108 ? -7.920 -5.300 -5.070 1.00 69.12 108 MET A N 1
ATOM 865 C CA . MET A 1 108 ? -7.038 -5.466 -6.224 1.00 69.12 108 MET A CA 1
ATOM 866 C C . MET A 1 108 ? -5.749 -6.239 -5.900 1.00 69.12 108 MET A C 1
ATOM 868 O O . MET A 1 108 ? -5.434 -7.154 -6.665 1.00 69.12 108 MET A O 1
ATOM 872 N N . PRO A 1 109 ? -5.024 -5.955 -4.801 1.00 65.50 109 PRO A N 1
ATOM 873 C CA . PRO A 1 109 ? -3.862 -6.752 -4.411 1.00 65.50 109 PRO A CA 1
ATOM 874 C C . PRO A 1 109 ? -4.231 -8.182 -4.013 1.00 65.50 109 PRO A C 1
ATOM 876 O O . PRO A 1 109 ? -3.561 -9.114 -4.451 1.00 65.50 109 PRO A O 1
ATOM 879 N N . LEU A 1 110 ? -5.336 -8.384 -3.280 1.00 69.81 110 LEU A N 1
ATOM 880 C CA . LEU A 1 110 ? -5.808 -9.723 -2.909 1.00 69.81 110 LEU A CA 1
ATOM 881 C C . LEU A 1 110 ? -6.211 -10.544 -4.142 1.00 69.81 110 LEU A C 1
ATOM 883 O O . LEU A 1 110 ? -5.830 -11.705 -4.273 1.00 69.81 110 LEU A O 1
ATOM 887 N N . TYR A 1 111 ? -6.926 -9.928 -5.086 1.00 69.69 111 TYR A N 1
ATOM 888 C CA . TYR A 1 111 ? -7.282 -10.567 -6.352 1.00 69.69 111 TYR A CA 1
ATOM 889 C C . TYR A 1 111 ? -6.053 -10.878 -7.218 1.00 69.69 111 TYR A C 1
ATOM 891 O O . TYR A 1 111 ? -6.017 -11.908 -7.890 1.00 69.69 111 TYR A O 1
ATOM 899 N N . ALA A 1 112 ? -5.039 -10.007 -7.213 1.00 65.62 112 ALA A N 1
ATOM 900 C CA . ALA A 1 112 ? -3.782 -10.258 -7.909 1.00 65.62 112 ALA A CA 1
ATOM 901 C C . ALA A 1 112 ? -2.996 -11.411 -7.270 1.00 65.62 112 ALA A C 1
ATOM 903 O O . ALA A 1 112 ? -2.470 -12.233 -8.011 1.00 65.62 112 ALA A O 1
ATOM 904 N N . PHE A 1 113 ? -2.971 -11.507 -5.938 1.00 64.62 113 PHE A N 1
ATOM 905 C CA . PHE A 1 113 ? -2.319 -12.598 -5.211 1.00 64.62 113 PHE A CA 1
ATOM 906 C C . PHE A 1 113 ? -3.017 -13.941 -5.448 1.00 64.62 113 PHE A C 1
ATOM 908 O O . PHE A 1 113 ? -2.371 -14.923 -5.798 1.00 64.62 113 PHE A O 1
ATOM 915 N N . TRP A 1 114 ? -4.352 -13.970 -5.370 1.00 69.38 114 TRP A N 1
ATOM 916 C CA . TRP A 1 114 ? -5.145 -15.178 -5.633 1.00 69.38 114 TRP A CA 1
ATOM 917 C C . TRP A 1 114 ? -4.982 -15.704 -7.064 1.00 69.38 114 TRP A C 1
ATOM 919 O O . TRP A 1 114 ? -5.223 -16.874 -7.345 1.00 69.38 114 TRP A O 1
ATOM 929 N N . ARG A 1 115 ? -4.589 -14.826 -7.990 1.00 63.91 115 ARG A N 1
ATOM 930 C CA . ARG A 1 115 ? -4.444 -15.133 -9.413 1.00 63.91 115 ARG A CA 1
ATOM 931 C C . ARG A 1 115 ? -3.025 -14.928 -9.929 1.00 63.91 115 ARG A C 1
ATOM 933 O O . ARG A 1 115 ? -2.834 -14.731 -11.129 1.00 63.91 115 ARG A O 1
ATOM 940 N N . PHE A 1 116 ? -2.053 -14.958 -9.017 1.00 58.19 116 PHE A N 1
ATOM 941 C CA . PHE A 1 116 ? -0.636 -14.781 -9.322 1.00 58.19 116 PHE A CA 1
ATOM 942 C C . PHE A 1 116 ? -0.077 -15.980 -10.106 1.00 58.19 116 PHE A C 1
ATOM 944 O O . PHE A 1 116 ? 0.817 -15.802 -10.926 1.00 58.19 116 PHE A O 1
ATOM 951 N N . ASP A 1 117 ? -0.684 -17.159 -9.925 1.00 67.19 117 ASP A N 1
ATOM 952 C CA . ASP A 1 117 ? -0.274 -18.435 -10.530 1.00 67.19 117 ASP A CA 1
ATOM 953 C C . ASP A 1 117 ? -1.017 -18.790 -11.840 1.00 67.19 117 ASP A C 1
ATOM 955 O O . ASP A 1 117 ? -0.730 -19.790 -12.495 1.00 67.19 117 ASP A O 1
ATOM 959 N N . ASP A 1 118 ? -1.967 -17.957 -12.288 1.00 59.66 118 ASP A N 1
ATOM 960 C CA . ASP A 1 118 ? -2.697 -18.197 -13.540 1.00 59.66 118 ASP A CA 1
ATOM 961 C C . ASP A 1 118 ? -1.811 -17.857 -14.763 1.00 59.66 118 ASP A C 1
ATOM 963 O O . ASP A 1 118 ? -1.961 -16.823 -15.423 1.00 59.66 118 ASP A O 1
ATOM 967 N N . PHE A 1 119 ? -0.910 -18.774 -15.132 1.00 53.72 119 PHE A N 1
ATOM 968 C CA . PHE A 1 119 ? -0.064 -18.708 -16.338 1.00 53.72 119 PHE A CA 1
ATOM 969 C C . PHE A 1 119 ? -0.834 -18.881 -17.665 1.00 53.72 119 PHE A C 1
ATOM 971 O O . PHE A 1 119 ? -0.237 -19.008 -18.737 1.00 53.72 119 PHE A O 1
ATOM 978 N N . SER A 1 120 ? -2.169 -18.888 -17.642 1.00 56.16 120 SER A N 1
ATOM 979 C CA . SER A 1 120 ? -3.008 -19.088 -18.836 1.00 56.16 120 SER A CA 1
ATOM 980 C C . SER A 1 120 ? -2.866 -17.974 -19.877 1.00 56.16 120 SER A C 1
ATOM 982 O O . SER A 1 120 ? -3.150 -18.193 -21.049 1.00 56.16 120 SER A O 1
ATOM 984 N N . TRP A 1 121 ? -2.375 -16.798 -19.479 1.00 53.06 121 TRP A N 1
ATOM 985 C CA . TRP A 1 121 ? -2.240 -15.640 -20.364 1.00 53.06 121 TRP A CA 1
ATOM 986 C C . TRP A 1 121 ? -0.859 -15.527 -21.046 1.00 53.06 121 TRP A C 1
ATOM 988 O O . TRP A 1 121 ? -0.687 -14.710 -21.945 1.00 53.06 121 TRP A O 1
ATOM 998 N N . GLY A 1 122 ? 0.120 -16.349 -20.639 1.00 52.81 122 GLY A N 1
ATOM 999 C CA . GLY A 1 122 ? 1.444 -16.478 -21.276 1.00 52.81 122 GLY A CA 1
ATOM 1000 C C . GLY A 1 122 ? 1.565 -17.683 -22.216 1.00 52.81 122 GLY A C 1
ATOM 1001 O O . GLY A 1 122 ? 2.581 -17.852 -22.885 1.00 52.81 122 GLY A O 1
ATOM 1002 N N . ARG A 1 123 ? 0.522 -18.515 -22.307 1.00 54.84 123 ARG A N 1
ATOM 1003 C CA . ARG A 1 123 ? 0.427 -19.581 -23.305 1.00 54.84 123 ARG A CA 1
ATOM 1004 C C . ARG A 1 123 ? -0.010 -18.977 -24.636 1.00 54.84 123 ARG A C 1
ATOM 1006 O O . ARG A 1 123 ? -1.172 -19.050 -25.012 1.00 54.84 123 ARG A O 1
ATOM 1013 N N . THR A 1 124 ? 0.935 -18.425 -25.391 1.00 55.81 124 THR A N 1
ATOM 1014 C CA . THR A 1 124 ? 0.737 -18.123 -26.823 1.00 55.81 124 THR A CA 1
ATOM 1015 C C . THR A 1 124 ? 0.574 -19.385 -27.680 1.00 55.81 124 THR A C 1
ATOM 1017 O O . THR A 1 124 ? 0.413 -19.292 -28.892 1.00 55.81 124 THR A O 1
ATOM 1020 N N . ARG A 1 125 ? 0.546 -20.573 -27.063 1.00 59.00 125 ARG A N 1
ATOM 1021 C CA . ARG A 1 125 ? 0.022 -21.804 -27.652 1.00 59.00 125 ARG A CA 1
ATOM 1022 C C . ARG A 1 125 ? -0.869 -22.508 -26.630 1.00 59.00 125 ARG A C 1
ATOM 1024 O O . ARG A 1 125 ? -0.341 -23.035 -25.648 1.00 59.00 125 ARG A O 1
ATOM 1031 N N . PRO A 1 126 ? -2.198 -22.528 -26.818 1.00 55.41 126 PRO A N 1
ATOM 1032 C CA . PRO A 1 126 ? -3.035 -23.498 -26.139 1.00 55.41 126 PRO A CA 1
ATOM 1033 C C . PRO A 1 126 ? -2.492 -24.880 -26.503 1.00 55.41 126 PRO A C 1
ATOM 1035 O O . PRO A 1 126 ? -2.507 -25.270 -27.668 1.00 55.41 126 PRO A O 1
ATOM 1038 N N . SER A 1 127 ? -1.980 -25.621 -25.525 1.00 52.97 127 SER A N 1
ATOM 1039 C CA . SER A 1 127 ? -1.742 -27.057 -25.657 1.00 52.97 127 SER A CA 1
ATOM 1040 C C . SER A 1 127 ? -3.087 -27.787 -25.600 1.00 52.97 127 SER A C 1
ATOM 1042 O O . SER A 1 127 ? -3.298 -28.643 -24.744 1.00 52.97 127 SER A O 1
ATOM 1044 N N . ASP A 1 128 ? -4.023 -27.372 -26.454 1.00 50.38 128 ASP A N 1
ATOM 1045 C CA . ASP A 1 128 ? -5.287 -28.055 -26.657 1.00 50.38 128 ASP A CA 1
ATOM 1046 C C . ASP A 1 128 ? -5.014 -29.192 -27.646 1.00 50.38 128 ASP A C 1
ATOM 1048 O O . ASP A 1 128 ? -4.685 -28.926 -28.808 1.00 50.38 128 ASP A O 1
ATOM 1052 N N . PRO A 1 129 ? -5.135 -30.467 -27.242 1.00 54.03 129 PRO A N 1
ATOM 1053 C CA . PRO A 1 129 ? -4.947 -31.583 -28.163 1.00 54.03 129 PRO A CA 1
ATOM 1054 C C . PRO A 1 129 ? -6.003 -31.603 -29.284 1.00 54.03 129 PRO A C 1
ATOM 1056 O O . PRO A 1 129 ? -5.796 -32.275 -30.289 1.00 54.03 129 PRO A O 1
ATOM 1059 N N . ALA A 1 130 ? -7.095 -30.838 -29.152 1.00 50.81 130 ALA A N 1
ATOM 1060 C CA . ALA A 1 130 ? -8.099 -30.644 -30.198 1.00 50.81 130 ALA A CA 1
ATOM 1061 C C . ALA A 1 130 ? -7.705 -29.574 -31.242 1.00 50.81 130 ALA A C 1
ATOM 1063 O O . ALA A 1 130 ? -8.132 -29.663 -32.391 1.00 50.81 130 ALA A O 1
ATOM 1064 N N . LEU A 1 131 ? -6.856 -28.601 -30.879 1.00 48.34 131 LEU A N 1
ATOM 1065 C CA . LEU A 1 131 ? -6.383 -27.531 -31.772 1.00 48.34 131 LEU A CA 1
ATOM 1066 C C . LEU A 1 131 ? -5.022 -27.854 -32.421 1.00 48.34 131 LEU A C 1
ATOM 1068 O O . LEU A 1 131 ? -4.553 -27.117 -33.283 1.00 48.34 131 LEU A O 1
ATOM 1072 N N . SER A 1 132 ? -4.381 -28.968 -32.055 1.00 44.72 132 SER A N 1
ATOM 1073 C CA . SER A 1 132 ? -3.130 -29.420 -32.684 1.00 44.72 132 SER A CA 1
ATOM 1074 C C . SER A 1 132 ? -3.315 -29.885 -34.134 1.00 44.72 132 SER A C 1
ATOM 1076 O O . SER A 1 132 ? -2.364 -29.840 -34.907 1.00 44.72 132 SER A O 1
ATOM 1078 N N . LYS A 1 133 ? -4.535 -30.279 -34.529 1.00 46.44 133 LYS A N 1
ATOM 1079 C CA . LYS A 1 133 ? -4.844 -30.682 -35.912 1.00 46.44 133 LYS A CA 1
ATOM 1080 C C . LYS A 1 133 ? -5.220 -29.525 -36.836 1.00 46.44 133 LYS A C 1
ATOM 1082 O O . LYS A 1 133 ? -5.136 -29.695 -38.042 1.00 46.44 133 LYS A O 1
ATOM 1087 N N . ALA A 1 134 ? -5.630 -28.379 -36.291 1.00 46.44 134 ALA A N 1
ATOM 1088 C CA . ALA A 1 134 ? -6.076 -27.229 -37.084 1.00 46.44 134 ALA A CA 1
ATOM 1089 C C . ALA A 1 134 ? -5.045 -26.087 -37.145 1.00 46.44 134 ALA A C 1
ATOM 1091 O O . ALA A 1 134 ? -5.178 -25.197 -37.975 1.00 46.44 134 ALA A O 1
ATOM 1092 N N . ALA A 1 135 ? -4.032 -26.092 -36.268 1.00 47.16 135 ALA A N 1
ATOM 1093 C CA . ALA A 1 135 ? -2.998 -25.052 -36.204 1.00 47.16 135 ALA A CA 1
ATOM 1094 C C . ALA A 1 135 ? -1.585 -25.553 -36.555 1.00 47.16 135 ALA A C 1
ATOM 1096 O O . ALA A 1 135 ? -0.616 -24.801 -36.426 1.00 47.16 135 ALA A O 1
ATOM 1097 N N . PHE A 1 136 ? -1.447 -26.805 -36.998 1.00 45.78 136 PHE A N 1
ATOM 1098 C CA . PHE A 1 136 ? 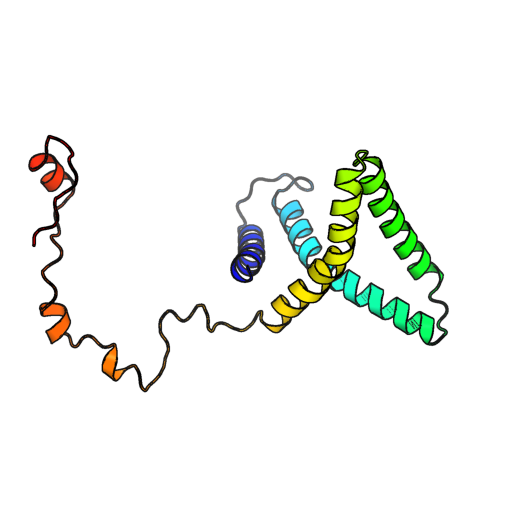-0.283 -27.189 -37.782 1.00 45.78 136 PHE A CA 1
ATOM 1099 C C . PHE A 1 136 ? -0.620 -26.816 -39.219 1.00 45.78 136 PHE A C 1
ATOM 1101 O O . PHE A 1 136 ? -1.343 -27.542 -39.890 1.00 45.78 136 PHE A O 1
ATOM 1108 N N . ILE A 1 137 ? -0.137 -25.652 -39.655 1.00 53.09 137 ILE A N 1
ATOM 1109 C CA . ILE A 1 137 ? 0.079 -25.411 -41.079 1.00 53.09 137 ILE A CA 1
ATOM 1110 C C . ILE A 1 137 ? 0.913 -26.614 -41.518 1.00 53.09 137 ILE A C 1
ATOM 1112 O O . ILE A 1 137 ? 2.076 -26.725 -41.121 1.00 53.09 137 ILE A O 1
ATOM 1116 N N . THR A 1 138 ? 0.300 -27.576 -42.208 1.00 55.62 138 THR A N 1
ATOM 1117 C CA . THR A 1 138 ? 1.045 -28.653 -42.860 1.00 55.62 138 THR A CA 1
ATOM 1118 C C . THR A 1 138 ? 2.127 -27.986 -43.696 1.00 55.62 138 THR A C 1
ATOM 1120 O O . THR A 1 138 ? 1.873 -26.919 -44.254 1.00 55.62 138 THR A O 1
ATOM 1123 N N . ASP A 1 139 ? 3.337 -28.545 -43.769 1.00 55.09 139 ASP A N 1
ATOM 1124 C CA . ASP A 1 139 ? 4.430 -27.924 -44.538 1.00 55.09 139 ASP A CA 1
ATOM 1125 C C . ASP A 1 139 ? 3.989 -27.546 -45.974 1.00 55.09 139 ASP A C 1
ATOM 1127 O O . ASP A 1 139 ? 4.455 -26.547 -46.522 1.00 55.09 139 ASP A O 1
ATOM 1131 N N . ASP A 1 140 ? 2.980 -28.247 -46.505 1.00 55.00 140 ASP A N 1
ATOM 1132 C CA . ASP A 1 140 ? 2.268 -27.959 -47.754 1.00 55.00 140 ASP A CA 1
ATOM 1133 C C . ASP A 1 140 ? 1.516 -26.604 -47.799 1.00 55.00 140 ASP A C 1
ATOM 1135 O O . ASP A 1 140 ? 1.530 -25.939 -48.831 1.00 55.00 140 ASP A O 1
ATOM 1139 N N . GLU A 1 141 ? 0.901 -26.127 -46.706 1.00 53.53 141 GLU A N 1
ATOM 1140 C CA . GLU A 1 141 ? 0.245 -24.800 -46.641 1.00 53.53 141 GLU A CA 1
ATOM 1141 C C . GLU A 1 141 ? 1.244 -23.667 -46.357 1.00 53.53 141 GLU A C 1
ATOM 1143 O O . GLU A 1 141 ? 1.018 -22.517 -46.738 1.00 53.53 141 GLU A O 1
ATOM 1148 N N . ARG A 1 142 ? 2.395 -23.971 -45.739 1.00 51.66 142 ARG A N 1
ATOM 1149 C CA . ARG A 1 142 ? 3.475 -22.989 -45.534 1.00 51.66 142 ARG A CA 1
ATOM 1150 C C . ARG A 1 142 ? 4.158 -22.619 -46.854 1.00 51.66 142 ARG A C 1
ATOM 1152 O O . ARG A 1 142 ? 4.710 -21.527 -46.966 1.00 51.66 142 ARG A O 1
ATOM 1159 N N . LEU A 1 143 ? 4.082 -23.516 -47.837 1.00 54.31 143 LEU A N 1
ATOM 1160 C CA . LEU A 1 143 ? 4.503 -23.321 -49.226 1.00 54.31 143 LEU A CA 1
ATOM 1161 C C . LEU A 1 143 ? 3.481 -22.544 -50.079 1.00 54.31 143 LEU A C 1
ATOM 1163 O O . LEU A 1 143 ? 3.839 -22.098 -51.166 1.00 54.31 143 LEU A O 1
ATOM 1167 N N . ALA A 1 144 ? 2.243 -22.358 -49.600 1.00 57.91 144 ALA A N 1
ATOM 1168 C CA . ALA A 1 144 ? 1.184 -21.624 -50.304 1.00 57.91 144 ALA A CA 1
ATOM 1169 C C . ALA A 1 144 ? 1.081 -20.139 -49.901 1.00 57.91 144 ALA A C 1
ATOM 1171 O O . ALA A 1 144 ? 0.374 -19.369 -50.549 1.00 57.91 144 ALA A O 1
ATOM 1172 N N . LEU A 1 145 ? 1.792 -19.716 -48.851 1.00 59.16 145 LEU A N 1
ATOM 1173 C CA . LEU A 1 145 ? 1.991 -18.300 -48.552 1.00 59.16 145 LEU A CA 1
ATOM 1174 C C . LEU A 1 145 ? 3.001 -17.747 -49.557 1.00 59.16 145 LEU A C 1
ATOM 1176 O O . LEU A 1 145 ? 4.124 -18.249 -49.635 1.00 59.16 145 LEU A O 1
ATOM 1180 N N . GLU A 1 146 ? 2.606 -16.724 -50.319 1.00 66.44 146 GLU A N 1
ATOM 1181 C CA . GLU A 1 146 ? 3.521 -16.015 -51.211 1.00 66.44 146 GLU A CA 1
ATOM 1182 C C . GLU A 1 146 ? 4.843 -15.725 -50.487 1.00 66.44 146 GLU A C 1
ATOM 1184 O O . GLU A 1 146 ? 4.835 -15.300 -49.322 1.00 66.44 146 GLU A O 1
ATOM 1189 N N . PRO A 1 147 ? 5.993 -15.981 -51.134 1.00 68.50 147 PRO A N 1
ATOM 1190 C CA . PRO A 1 147 ? 7.282 -15.794 -50.501 1.00 68.50 147 PRO A CA 1
ATOM 1191 C C . PRO A 1 147 ? 7.393 -14.339 -50.059 1.00 68.50 147 PRO A C 1
ATOM 1193 O O . PRO A 1 147 ? 7.451 -13.434 -50.890 1.00 68.50 147 PRO A O 1
ATOM 1196 N N . ILE A 1 148 ? 7.432 -14.122 -48.739 1.00 65.69 148 ILE A N 1
ATOM 1197 C CA . ILE A 1 148 ? 7.690 -12.809 -48.146 1.00 65.69 148 ILE A CA 1
ATOM 1198 C C . ILE A 1 148 ? 8.942 -12.271 -48.844 1.00 65.69 148 ILE A C 1
ATOM 1200 O O . ILE A 1 148 ? 9.996 -12.908 -48.740 1.00 65.69 148 ILE A O 1
ATOM 1204 N N . PRO A 1 149 ? 8.862 -11.153 -49.588 1.00 68.44 149 PRO A N 1
ATOM 1205 C CA . PRO A 1 149 ? 9.982 -10.697 -50.388 1.00 68.44 149 PRO A CA 1
ATOM 1206 C C . PRO A 1 149 ? 11.121 -10.298 -49.451 1.00 68.44 149 PRO A C 1
ATOM 1208 O O . PRO A 1 149 ? 11.121 -9.227 -48.843 1.00 68.44 149 PRO A O 1
ATOM 1211 N N . LEU A 1 150 ? 12.113 -11.181 -49.329 1.00 69.00 150 LEU A N 1
ATOM 1212 C CA . LEU A 1 150 ? 13.330 -10.965 -48.555 1.00 69.00 150 LEU A CA 1
ATOM 1213 C C . LEU A 1 150 ? 14.237 -9.995 -49.319 1.00 69.00 150 LEU A C 1
ATOM 1215 O O . LEU A 1 150 ? 15.272 -10.367 -49.873 1.00 69.00 150 LEU A O 1
ATOM 1219 N N . LYS A 1 151 ? 13.841 -8.723 -49.380 1.00 72.81 151 LYS A N 1
ATOM 1220 C CA . LYS A 1 151 ? 14.672 -7.667 -49.955 1.00 72.81 151 LYS A CA 1
ATOM 1221 C C . LYS A 1 151 ? 15.597 -7.129 -48.871 1.00 72.81 151 LYS A C 1
ATOM 1223 O O . LYS A 1 151 ? 15.144 -6.605 -47.855 1.00 72.81 151 LYS A O 1
ATOM 1228 N N . ARG A 1 152 ? 16.915 -7.226 -49.078 1.00 76.75 152 ARG A N 1
ATOM 1229 C CA . ARG A 1 152 ? 17.881 -6.565 -48.187 1.00 76.75 152 ARG A CA 1
ATOM 1230 C C . ARG A 1 152 ? 17.677 -5.053 -48.268 1.00 76.75 152 ARG A C 1
ATOM 1232 O O . ARG A 1 152 ? 17.436 -4.520 -49.349 1.00 76.75 152 ARG A O 1
ATOM 1239 N N . TRP A 1 153 ? 17.843 -4.347 -47.149 1.00 74.19 153 TRP A N 1
ATOM 1240 C CA . TRP A 1 153 ? 17.627 -2.894 -47.068 1.00 74.19 153 TRP A CA 1
ATOM 1241 C C . TRP A 1 153 ? 18.348 -2.106 -48.177 1.00 74.19 153 TRP A C 1
ATOM 1243 O O . TRP A 1 153 ? 17.756 -1.252 -48.829 1.00 74.19 153 TRP A O 1
ATOM 1253 N N . ARG A 1 154 ? 19.605 -2.461 -48.481 1.00 78.44 154 ARG A N 1
ATOM 1254 C CA . ARG A 1 154 ? 20.392 -1.838 -49.566 1.00 78.44 154 ARG A CA 1
ATOM 1255 C C . ARG A 1 154 ? 19.768 -2.013 -50.953 1.00 78.44 154 ARG A C 1
ATOM 1257 O O . ARG A 1 154 ? 19.902 -1.133 -51.800 1.00 78.44 154 ARG A O 1
ATOM 1264 N N . ASP A 1 155 ? 19.108 -3.139 -51.197 1.00 81.44 155 ASP A N 1
ATOM 1265 C CA . ASP A 1 155 ? 18.425 -3.427 -52.460 1.00 81.44 155 ASP A CA 1
ATOM 1266 C C . ASP A 1 155 ? 17.087 -2.678 -52.525 1.00 81.44 155 ASP A C 1
ATOM 1268 O O . ASP A 1 155 ? 16.662 -2.247 -53.599 1.00 81.44 155 ASP A O 1
ATOM 1272 N N . TRP A 1 156 ? 16.429 -2.479 -51.377 1.00 78.56 156 TRP A N 1
ATOM 1273 C CA . TRP A 1 156 ? 15.229 -1.649 -51.266 1.00 78.56 156 TRP A CA 1
ATOM 1274 C C . TRP A 1 156 ? 15.524 -0.181 -51.584 1.00 78.56 156 TRP A C 1
ATOM 1276 O O . TRP A 1 156 ? 14.896 0.359 -52.490 1.00 78.56 156 TRP A O 1
ATOM 1286 N N . VAL A 1 157 ? 16.540 0.411 -50.947 1.00 79.06 157 VAL A N 1
ATOM 1287 C CA . VAL A 1 157 ? 16.945 1.813 -51.167 1.00 79.06 157 VAL A CA 1
ATOM 1288 C C . VAL A 1 157 ? 17.351 2.065 -52.623 1.00 79.06 157 VAL A C 1
ATOM 1290 O O . VAL A 1 157 ? 16.945 3.064 -53.210 1.00 79.06 157 VAL A O 1
ATOM 1293 N N . ARG A 1 158 ? 18.090 1.135 -53.249 1.00 79.31 158 ARG A N 1
ATOM 1294 C CA . ARG A 1 158 ? 18.459 1.245 -54.674 1.00 79.31 158 ARG A CA 1
ATOM 1295 C C . ARG A 1 158 ? 17.256 1.238 -55.615 1.00 79.31 158 ARG A C 1
ATOM 1297 O O . ARG A 1 158 ? 17.298 1.897 -56.644 1.00 79.31 158 ARG A O 1
ATOM 1304 N N . GLY A 1 159 ? 16.208 0.488 -55.278 1.00 78.19 159 GLY A N 1
ATOM 1305 C CA . GLY A 1 159 ? 14.981 0.420 -56.076 1.00 78.19 159 GLY A CA 1
ATOM 1306 C C . GLY A 1 159 ? 13.935 1.477 -55.720 1.00 78.19 159 GLY A C 1
ATOM 1307 O O . GLY A 1 159 ? 12.900 1.520 -56.372 1.00 78.19 159 GLY A O 1
ATOM 1308 N N . ASN A 1 160 ? 14.169 2.286 -54.685 1.00 78.06 160 ASN A N 1
ATOM 1309 C CA . ASN A 1 160 ? 13.215 3.277 -54.200 1.00 78.06 160 ASN A CA 1
ATOM 1310 C C . ASN A 1 160 ? 13.930 4.551 -53.706 1.00 78.06 160 ASN A C 1
ATOM 1312 O O . ASN A 1 160 ? 13.910 4.854 -52.509 1.00 78.06 160 ASN A O 1
ATOM 1316 N N . PRO A 1 161 ? 14.574 5.312 -54.612 1.00 71.62 161 PRO A N 1
ATOM 1317 C CA . PRO A 1 161 ? 15.344 6.501 -54.245 1.00 71.62 161 PRO A CA 1
ATOM 1318 C C . PRO A 1 161 ? 14.480 7.634 -53.664 1.00 71.62 161 PRO A C 1
ATOM 1320 O O . PRO A 1 161 ? 15.011 8.532 -53.021 1.00 71.62 161 PRO A O 1
ATOM 1323 N N . ALA A 1 162 ? 13.157 7.585 -53.865 1.00 77.75 162 ALA A N 1
ATOM 1324 C CA . ALA A 1 162 ? 12.198 8.564 -53.355 1.00 77.75 162 ALA A CA 1
ATOM 1325 C C . ALA A 1 162 ? 11.692 8.263 -51.927 1.00 77.75 162 ALA A C 1
ATOM 1327 O O . ALA A 1 162 ? 10.986 9.089 -51.354 1.00 77.75 162 ALA A O 1
ATOM 1328 N N . GLY A 1 163 ? 12.017 7.096 -51.349 1.00 70.62 163 GLY A N 1
ATOM 1329 C CA . GLY A 1 163 ? 11.654 6.741 -49.967 1.00 70.62 163 GLY A CA 1
ATOM 1330 C C . GLY A 1 163 ? 10.153 6.546 -49.702 1.00 70.62 163 GLY A C 1
ATOM 1331 O O . GLY A 1 163 ? 9.739 6.509 -48.545 1.00 70.62 163 GLY A O 1
ATOM 1332 N N . LEU A 1 164 ? 9.330 6.420 -50.746 1.00 71.12 164 LEU A N 1
ATOM 1333 C CA . LEU A 1 164 ? 7.882 6.237 -50.616 1.00 71.12 164 LEU A CA 1
ATOM 1334 C C . LEU A 1 164 ? 7.551 4.820 -50.111 1.00 71.12 164 LEU A C 1
ATOM 1336 O O . LEU A 1 164 ? 8.217 3.864 -50.514 1.00 71.12 164 LEU A O 1
ATOM 1340 N N . PRO A 1 165 ? 6.545 4.635 -49.241 1.00 70.50 165 PRO A N 1
ATOM 1341 C CA . PRO A 1 165 ? 6.164 3.303 -48.784 1.00 70.50 165 PRO A CA 1
ATOM 1342 C C . PRO A 1 165 ? 5.724 2.424 -49.972 1.00 70.50 165 PRO A C 1
ATOM 1344 O O . PRO A 1 165 ? 5.118 2.934 -50.919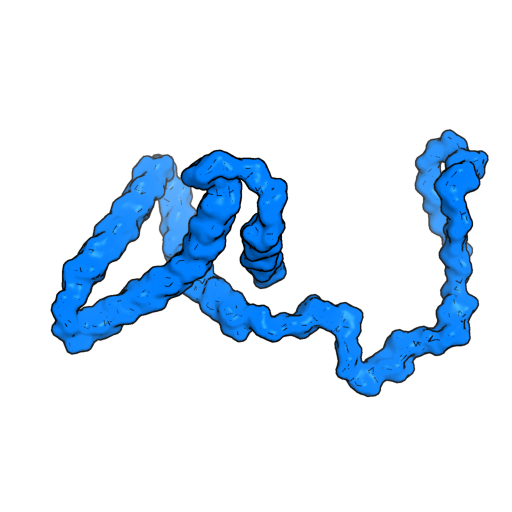 1.00 70.50 165 PRO A O 1
ATOM 1347 N N . PRO A 1 166 ? 6.032 1.114 -49.957 1.00 64.44 166 PRO A N 1
ATOM 1348 C CA . PRO A 1 166 ? 5.601 0.207 -51.015 1.00 64.44 166 PRO A CA 1
ATOM 1349 C C . PRO A 1 166 ? 4.068 0.144 -51.059 1.00 64.44 166 PRO A C 1
ATOM 1351 O O . PRO A 1 166 ? 3.423 -0.058 -50.032 1.00 64.44 166 PRO A O 1
ATOM 1354 N N . GLN A 1 167 ? 3.493 0.330 -52.248 1.00 61.34 167 GLN A N 1
ATOM 1355 C CA . GLN A 1 167 ? 2.062 0.123 -52.476 1.00 61.34 167 GLN A CA 1
ATOM 1356 C C . GLN A 1 167 ? 1.756 -1.381 -52.378 1.00 61.34 167 GLN A C 1
ATOM 1358 O O . GLN A 1 167 ? 2.557 -2.180 -52.878 1.00 61.34 167 GLN A O 1
ATOM 1363 N N . PRO A 1 168 ? 0.644 -1.784 -51.737 1.00 53.59 168 PRO A N 1
ATOM 1364 C CA . PRO A 1 168 ? 0.257 -3.186 -51.670 1.00 53.59 168 PRO A CA 1
ATOM 1365 C C . PRO A 1 168 ? 0.031 -3.718 -53.089 1.00 53.59 168 PRO A C 1
ATOM 1367 O O . PRO A 1 168 ? -0.699 -3.118 -53.876 1.00 53.59 168 PRO A O 1
ATOM 1370 N N . GLN A 1 169 ? 0.708 -4.817 -53.420 1.00 57.81 169 GLN A N 1
ATOM 1371 C CA . GLN A 1 169 ? 0.455 -5.562 -54.649 1.00 57.81 169 GLN A CA 1
ATOM 1372 C C . GLN A 1 169 ? -0.847 -6.342 -54.437 1.00 57.81 169 GLN A C 1
ATOM 1374 O O . GLN A 1 169 ? -0.975 -7.044 -53.436 1.00 57.81 169 GLN A O 1
ATOM 1379 N N . SER A 1 170 ? -1.831 -6.095 -55.303 1.00 39.66 170 SER A N 1
ATOM 1380 C CA . SER A 1 170 ? -3.143 -6.754 -55.320 1.00 39.66 170 SER A CA 1
ATOM 1381 C C . SER A 1 170 ? -3.057 -8.181 -55.829 1.00 39.66 170 SER A C 1
ATOM 1383 O O . SER A 1 170 ? -2.377 -8.334 -56.872 1.00 39.66 170 SER A O 1
#

InterPro domains:
  IPR004835 Chitin synthase [PTHR22914] (1-141)

Secondary structure (DSSP, 8-state):
-HHHHHHHHHHHHHHHH-------GGG-HHHHHHHHHHHHHHHHHHHHHHHHHHHHHHTT-S-HHHHHHHHHHHHHHHHHHHHH---HHHHHHHHHHHHHHHIIIIIHHHHHHHTTT-GGGS-SS---TTTTTTS---HHHHTSS-------HHHHHHH-TT-PPPPPP-

pLDDT: mean 73.16, std 12.58, range [39.66, 92.38]